Protein AF-A0A9Q0SDM7-F1 (afdb_monomer)

Mean predicted aligned error: 5.32 Å

Solvent-accessible surface area (backbone atoms only — not comparable to full-atom values): 4788 Å² total; per-residue (Å²): 110,70,66,61,49,51,59,37,44,76,70,78,37,51,72,63,51,53,58,60,58,57,54,60,71,79,60,87,87,80,63,65,83,82,60,46,85,44,38,45,71,49,100,82,72,49,75,42,85,70,44,86,88,54,57,69,67,58,49,53,53,48,55,51,52,53,59,63,63,74,75,77,89,130

Foldseek 3Di:
DVVLQVVQVVVVHHPVNSVVVVCVVVDDDDDCVVCVVQWDQDPVRDTDGPNPPDDPVVVVVSSVVNVVVVPPDD

Secondary structure (DSSP, 8-state):
-HHHHHHHHTTT--HHHHHHHHGGGGSS---GGGTGGGEEE-TTS-EEE--TTS-HHHHHHHHHHHHHTTSS--

Radius of gyration: 16.07 Å; Cα contacts (8 Å, |Δi|>4): 32; chains: 1; bounding box: 32×27×43 Å

Nearest PDB structures (foldseek):
  5xym-assembly1_3  TM=3.753E-01  e=2.146E+00  Mycolicibacterium smegmatis MC2 155
  4id8-assembly1_A  TM=3.852E-01  e=5.943E+00  Rhodopseudomonas palustris HaA2

Structure (mmCIF, N/CA/C/O backbone):
data_AF-A0A9Q0SDM7-F1
#
_entry.id   AF-A0A9Q0SDM7-F1
#
loop_
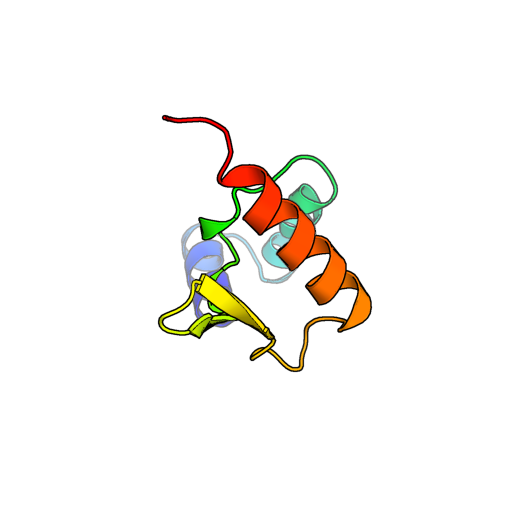_atom_site.group_PDB
_atom_site.id
_atom_site.type_symbol
_atom_site.label_atom_id
_atom_site.label_alt_id
_atom_site.label_comp_id
_atom_site.label_asym_id
_atom_site.label_entity_id
_atom_site.label_seq_id
_atom_site.pdbx_PDB_ins_code
_atom_site.Cartn_x
_atom_site.Cartn_y
_atom_site.Cartn_z
_atom_site.occupancy
_atom_site.B_iso_or_equiv
_atom_site.auth_seq_id
_atom_site.auth_comp_id
_atom_site.auth_asym_id
_atom_site.auth_atom_id
_atom_site.pdbx_PDB_model_num
ATOM 1 N N . MET A 1 1 ? 3.625 -2.458 11.517 1.00 80.88 1 MET A N 1
ATOM 2 C CA . MET A 1 1 ? 2.370 -2.670 12.284 1.00 80.88 1 MET A CA 1
ATOM 3 C C . MET A 1 1 ? 2.281 -1.818 13.553 1.00 80.88 1 MET A C 1
ATOM 5 O O . MET A 1 1 ? 1.291 -1.118 13.692 1.00 80.88 1 MET A O 1
ATOM 9 N N . LYS A 1 2 ? 3.283 -1.817 14.452 1.00 95.56 2 LYS A N 1
ATOM 10 C CA . LYS A 1 2 ? 3.243 -1.030 15.710 1.00 95.56 2 LYS A CA 1
ATOM 11 C C . LYS A 1 2 ? 2.932 0.460 15.509 1.00 95.56 2 LYS A C 1
ATOM 13 O O . LYS A 1 2 ? 2.170 1.032 16.273 1.00 95.56 2 LYS A O 1
ATOM 18 N N . GLU A 1 3 ? 3.477 1.065 14.459 1.00 97.81 3 GLU A N 1
ATOM 19 C CA . GLU A 1 3 ? 3.241 2.476 14.145 1.00 97.81 3 GLU A CA 1
ATOM 20 C C . GLU A 1 3 ? 1.771 2.785 13.825 1.00 97.81 3 GLU A C 1
ATOM 22 O O . GLU A 1 3 ? 1.199 3.686 14.431 1.00 97.81 3 GLU A O 1
ATOM 27 N N . MET A 1 4 ? 1.118 1.984 12.972 1.00 97.44 4 MET A N 1
ATOM 28 C CA . MET A 1 4 ? -0.313 2.159 12.683 1.00 97.44 4 MET A CA 1
ATOM 29 C C . MET A 1 4 ? -1.177 1.978 13.935 1.00 97.44 4 MET A C 1
ATOM 31 O O . MET A 1 4 ? -2.096 2.759 14.159 1.00 97.44 4 MET A O 1
ATOM 35 N N . ILE A 1 5 ? -0.845 1.002 14.790 1.00 98.06 5 ILE A N 1
ATOM 36 C CA . ILE A 1 5 ? -1.553 0.786 16.061 1.00 98.06 5 ILE A CA 1
ATOM 37 C C . ILE A 1 5 ? -1.455 2.030 16.951 1.00 98.06 5 ILE A C 1
ATOM 39 O O . ILE A 1 5 ? -2.466 2.471 17.494 1.00 98.06 5 ILE A O 1
ATOM 43 N N . ASN A 1 6 ? -0.267 2.630 17.069 1.00 98.19 6 ASN A N 1
ATOM 44 C CA . ASN A 1 6 ? -0.066 3.833 17.877 1.00 98.19 6 ASN A CA 1
ATOM 45 C C . ASN A 1 6 ? -0.868 5.027 17.337 1.00 98.19 6 ASN A C 1
ATOM 47 O O . ASN A 1 6 ? -1.505 5.733 18.118 1.00 98.19 6 ASN A O 1
ATOM 51 N N . ILE A 1 7 ? -0.872 5.231 16.015 1.00 98.31 7 ILE A N 1
ATOM 52 C CA . ILE A 1 7 ? -1.626 6.316 15.366 1.00 98.31 7 ILE A CA 1
ATOM 53 C C . ILE A 1 7 ? -3.131 6.161 15.621 1.00 98.31 7 ILE A C 1
ATOM 55 O O . ILE A 1 7 ? -3.792 7.134 15.977 1.00 98.31 7 ILE A O 1
ATOM 59 N N . PHE A 1 8 ? -3.667 4.946 15.483 1.00 98.44 8 PHE A N 1
ATOM 60 C CA . PHE A 1 8 ? -5.089 4.669 15.707 1.00 98.44 8 PHE A CA 1
ATOM 61 C C . PHE A 1 8 ? -5.465 4.784 17.188 1.00 98.44 8 PHE A C 1
ATOM 63 O O . PHE A 1 8 ? -6.445 5.450 17.523 1.00 98.44 8 PHE A O 1
ATOM 70 N N . THR A 1 9 ? -4.630 4.256 18.088 1.00 98.12 9 THR A N 1
ATOM 71 C CA . THR A 1 9 ? -4.842 4.361 19.542 1.00 98.12 9 THR A CA 1
ATOM 72 C C . THR A 1 9 ? -4.850 5.822 19.999 1.00 98.12 9 THR A C 1
ATOM 74 O O . THR A 1 9 ? -5.691 6.214 20.805 1.00 98.12 9 THR A O 1
ATOM 77 N N . ALA A 1 10 ? -3.985 6.670 19.430 1.00 98.44 10 ALA A N 1
ATOM 78 C CA . ALA A 1 10 ? -3.980 8.112 19.694 1.00 98.44 10 ALA A CA 1
ATOM 79 C C . ALA A 1 10 ? -5.270 8.829 19.239 1.00 98.44 10 ALA A C 1
ATOM 81 O O . ALA A 1 10 ? -5.517 9.969 19.634 1.00 98.44 10 ALA A O 1
ATOM 82 N N . LYS A 1 11 ? -6.098 8.173 18.417 1.00 98.25 11 LYS A N 1
ATOM 83 C CA . LYS A 1 11 ? -7.435 8.624 18.001 1.00 98.25 11 LYS A CA 1
ATOM 84 C C . LYS A 1 11 ? -8.573 7.912 18.739 1.00 98.25 11 LYS A C 1
ATOM 86 O O . LYS A 1 11 ? -9.728 8.117 18.385 1.00 98.25 11 LYS A O 1
ATOM 91 N N . GLY A 1 12 ? -8.267 7.112 19.762 1.00 98.50 12 GLY A N 1
ATOM 92 C CA . GLY A 1 12 ? -9.258 6.338 20.513 1.00 98.50 12 GLY A CA 1
ATOM 93 C C . GLY A 1 12 ? -9.787 5.112 19.765 1.00 9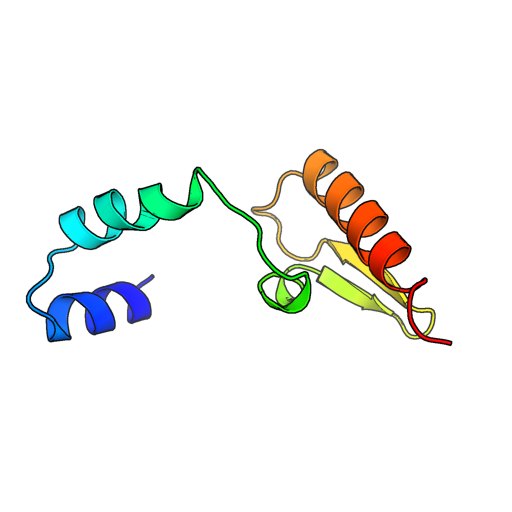8.50 12 GLY A C 1
ATOM 94 O O . GLY A 1 12 ? -10.820 4.579 20.155 1.00 98.50 12 GLY A O 1
ATOM 95 N N . LEU A 1 13 ? -9.100 4.678 18.704 1.00 98.56 13 LEU A N 1
ATOM 96 C CA . LEU A 1 13 ? -9.468 3.513 17.902 1.00 98.56 13 LEU A CA 1
ATOM 97 C C . LEU A 1 13 ? -8.657 2.287 18.331 1.00 98.56 13 LEU A C 1
ATOM 99 O O . LEU A 1 13 ? -7.453 2.374 18.591 1.00 98.56 13 LEU A O 1
ATOM 103 N N . SER A 1 14 ? -9.327 1.142 18.395 1.00 98.19 14 SER A N 1
ATOM 104 C CA . SER A 1 14 ? -8.740 -0.144 18.763 1.00 98.19 14 SER A CA 1
ATOM 105 C C . SER A 1 14 ? -7.964 -0.788 17.604 1.00 98.19 14 SER A C 1
ATOM 107 O O . SER A 1 14 ? -8.014 -0.347 16.454 1.00 98.19 14 SER A O 1
ATOM 109 N N . LEU A 1 15 ? -7.252 -1.885 17.897 1.00 98.00 15 LEU A N 1
ATOM 110 C CA . LEU A 1 15 ? -6.663 -2.733 16.855 1.00 98.00 15 LEU A CA 1
ATOM 111 C C . LEU A 1 15 ? -7.736 -3.287 15.903 1.00 98.00 15 LEU A C 1
ATOM 113 O O . LEU A 1 15 ? -7.475 -3.427 14.711 1.00 98.00 15 LEU A O 1
ATOM 117 N N . GLU A 1 16 ? -8.931 -3.584 16.413 1.00 98.38 16 GLU A N 1
ATOM 118 C CA . GLU A 1 16 ? -10.032 -4.072 15.585 1.00 98.38 16 GLU A CA 1
ATOM 119 C C . GLU A 1 16 ? -10.529 -2.986 14.630 1.00 98.38 16 GLU A C 1
ATOM 121 O O . GLU A 1 16 ? -10.666 -3.246 13.437 1.00 98.38 16 GLU A O 1
ATOM 126 N N . ASP A 1 17 ? -10.658 -1.745 15.105 1.00 98.44 17 ASP A N 1
ATOM 127 C CA . ASP A 1 17 ? -10.997 -0.604 14.249 1.00 98.44 17 ASP A CA 1
ATOM 128 C C . ASP A 1 17 ? -9.946 -0.386 13.152 1.00 98.44 17 ASP A C 1
ATOM 130 O O . ASP A 1 17 ? -10.304 -0.116 12.008 1.00 98.44 17 ASP A O 1
ATOM 134 N N . LEU A 1 18 ? -8.651 -0.549 13.457 1.00 98.25 18 LEU A N 1
ATOM 135 C CA . LEU A 1 18 ? -7.591 -0.500 12.442 1.00 98.25 18 LEU A CA 1
ATOM 136 C C . LEU A 1 18 ? -7.813 -1.552 11.348 1.00 98.25 18 LEU A C 1
ATOM 138 O O . LEU A 1 18 ? -7.719 -1.228 10.163 1.00 98.25 18 LEU A O 1
ATOM 142 N N . VAL A 1 19 ? -8.106 -2.797 11.725 1.00 97.56 19 VAL A N 1
ATOM 143 C CA . VAL A 1 19 ? -8.337 -3.888 10.765 1.00 97.56 19 VAL A CA 1
ATOM 144 C C . VAL A 1 19 ? -9.603 -3.635 9.941 1.00 97.56 19 VAL A C 1
ATOM 146 O O . VAL A 1 19 ? -9.549 -3.714 8.714 1.00 97.56 19 VAL A O 1
ATOM 149 N N . VAL A 1 20 ? -10.713 -3.268 10.590 1.00 98.31 20 VAL A N 1
ATOM 150 C CA . VAL A 1 20 ? -12.000 -2.991 9.932 1.00 98.31 20 VAL A CA 1
ATOM 151 C C . VAL A 1 20 ? -11.879 -1.813 8.963 1.00 98.31 20 VAL A C 1
ATOM 153 O O . VAL A 1 20 ? -12.279 -1.927 7.804 1.00 98.31 20 VAL A O 1
ATOM 156 N N . LEU A 1 21 ? -11.274 -0.701 9.390 1.00 97.88 21 LEU A N 1
ATOM 157 C CA . LEU A 1 21 ? -11.130 0.497 8.557 1.00 97.88 21 LEU A CA 1
ATOM 158 C C . LEU A 1 21 ? -10.114 0.315 7.425 1.00 97.88 21 LEU A C 1
ATOM 160 O O . LEU A 1 21 ? -10.289 0.901 6.358 1.00 97.88 21 LEU A O 1
ATOM 164 N N . SER A 1 22 ? -9.106 -0.547 7.596 1.00 97.69 22 SER A N 1
ATOM 165 C CA . SER A 1 22 ? -8.196 -0.922 6.500 1.00 97.69 22 SER A CA 1
ATOM 166 C C . SER A 1 22 ? -8.926 -1.608 5.338 1.00 97.69 22 SER A C 1
ATOM 168 O O . SER A 1 22 ? -8.450 -1.563 4.203 1.00 97.69 22 SER A O 1
ATOM 170 N N . GLY A 1 23 ? -10.112 -2.178 5.584 1.00 97.81 23 GLY A N 1
ATOM 171 C CA . GLY A 1 23 ? -10.993 -2.711 4.544 1.00 97.81 23 GLY A CA 1
ATOM 172 C C . GLY A 1 23 ? -11.438 -1.674 3.505 1.00 97.81 23 GLY A C 1
ATOM 173 O O . GLY A 1 23 ? -11.788 -2.057 2.387 1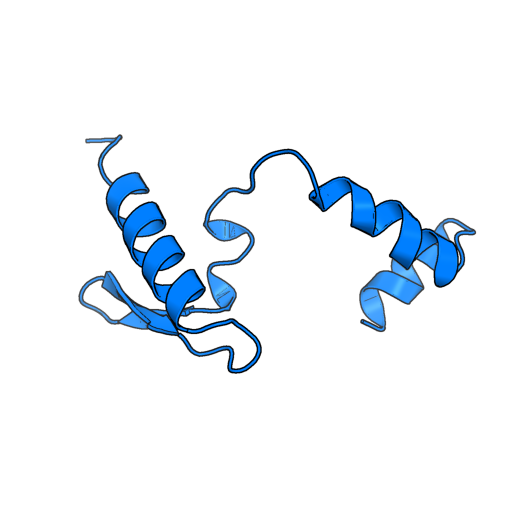.00 97.81 23 GLY A O 1
ATOM 174 N N . ALA A 1 24 ? -11.353 -0.370 3.807 1.00 97.56 24 ALA A N 1
ATOM 175 C CA . ALA A 1 24 ? -11.636 0.702 2.849 1.00 97.56 24 ALA A CA 1
ATOM 176 C C . ALA A 1 24 ? -10.764 0.627 1.579 1.00 97.56 24 ALA A C 1
ATOM 178 O O . ALA A 1 24 ? -11.195 1.075 0.520 1.00 97.56 24 ALA A O 1
ATOM 179 N N . HIS A 1 25 ? -9.586 -0.007 1.647 1.00 96.31 25 HIS A N 1
ATOM 180 C CA . HIS A 1 25 ? -8.716 -0.243 0.488 1.00 96.31 25 HIS A CA 1
ATOM 181 C C . HIS A 1 25 ? -9.252 -1.284 -0.516 1.00 96.31 25 HIS A C 1
ATOM 183 O O . HIS A 1 25 ? -8.617 -1.521 -1.540 1.00 96.31 25 HIS A O 1
ATOM 189 N N . THR A 1 26 ? -10.412 -1.900 -0.263 1.00 97.06 26 THR A N 1
ATOM 190 C CA . THR A 1 26 ? -11.072 -2.820 -1.213 1.00 97.06 26 THR A CA 1
ATOM 191 C C . THR A 1 26 ? -11.526 -2.111 -2.497 1.00 97.06 26 THR A C 1
ATOM 193 O O . THR A 1 26 ? -11.672 -2.748 -3.538 1.00 97.06 26 THR A O 1
ATOM 196 N N . ILE A 1 27 ? -11.748 -0.795 -2.438 1.00 95.62 27 ILE A N 1
ATOM 197 C CA . ILE A 1 27 ? -12.139 0.035 -3.582 1.00 95.62 27 ILE A CA 1
ATOM 198 C C . ILE A 1 27 ? -11.174 1.212 -3.754 1.00 95.62 27 ILE A C 1
ATO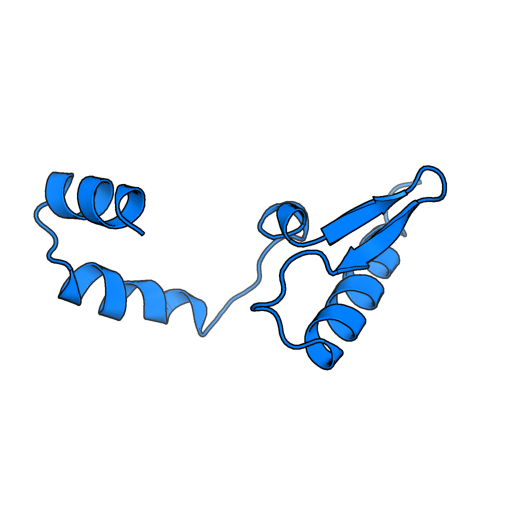M 200 O O . ILE A 1 27 ? -10.570 1.684 -2.793 1.00 95.62 27 ILE A O 1
ATOM 204 N N . GLY A 1 28 ? -11.065 1.719 -4.983 1.00 94.56 28 GLY A N 1
ATOM 205 C CA . GLY A 1 28 ? -10.223 2.868 -5.322 1.00 94.56 28 GLY A CA 1
ATOM 206 C C . GLY A 1 28 ? -8.921 2.487 -6.029 1.00 94.56 28 GLY A C 1
ATOM 207 O O . GLY A 1 28 ? -8.789 1.404 -6.594 1.00 94.56 28 GLY A O 1
ATOM 208 N N . SER A 1 29 ? -7.971 3.420 -6.042 1.00 94.75 29 SER A N 1
ATOM 209 C CA . SER A 1 29 ? -6.678 3.284 -6.721 1.00 94.75 29 SER A CA 1
ATOM 210 C C . SER A 1 29 ? -5.576 3.969 -5.920 1.00 94.75 29 SER A C 1
ATOM 212 O O . SER A 1 29 ? -5.833 4.972 -5.257 1.00 94.75 29 SER A O 1
ATOM 214 N N . ALA A 1 30 ? -4.343 3.483 -6.046 1.00 93.81 30 ALA A N 1
ATOM 215 C CA . ALA A 1 30 ? -3.163 4.100 -5.454 1.00 93.81 30 ALA A CA 1
ATOM 216 C C . ALA A 1 30 ? -2.165 4.506 -6.543 1.00 93.81 30 ALA A C 1
ATOM 218 O O . ALA A 1 30 ? -2.026 3.827 -7.560 1.00 93.81 30 ALA A O 1
ATOM 219 N N . HIS A 1 31 ? -1.452 5.606 -6.312 1.00 93.81 31 HIS A N 1
ATOM 220 C CA . HIS A 1 31 ? -0.324 5.991 -7.152 1.00 93.81 31 HIS A CA 1
ATOM 221 C C . HIS A 1 31 ? 0.861 5.041 -6.920 1.00 93.81 31 HIS A C 1
ATOM 223 O O . HIS A 1 31 ? 1.050 4.564 -5.801 1.00 93.81 31 HIS A O 1
ATOM 229 N N . CYS A 1 32 ? 1.687 4.802 -7.944 1.00 93.38 32 CYS A N 1
ATOM 230 C CA . CYS A 1 32 ? 2.821 3.868 -7.882 1.00 93.38 32 CYS A CA 1
ATOM 231 C C . CYS A 1 32 ? 3.769 4.160 -6.708 1.00 93.38 32 CYS A C 1
ATOM 233 O O . CYS A 1 32 ? 4.249 3.243 -6.050 1.00 93.38 32 CYS A O 1
ATOM 235 N N . SER A 1 33 ? 3.975 5.444 -6.397 1.00 92.88 33 SER A N 1
ATOM 236 C CA . SER A 1 33 ? 4.829 5.896 -5.292 1.00 92.88 33 SER A CA 1
ATOM 237 C C . SER A 1 33 ? 4.379 5.419 -3.907 1.00 92.88 33 SER A C 1
ATOM 239 O O . SER A 1 33 ? 5.169 5.465 -2.973 1.00 92.88 33 SER A O 1
ATOM 241 N N . ALA A 1 34 ? 3.123 4.990 -3.746 1.00 94.88 34 ALA A N 1
ATOM 242 C CA . ALA A 1 34 ? 2.615 4.485 -2.471 1.00 94.88 34 ALA A CA 1
ATOM 243 C C . ALA A 1 34 ? 3.097 3.058 -2.147 1.00 94.88 34 ALA A C 1
ATOM 245 O O . ALA A 1 34 ? 2.906 2.605 -1.023 1.00 94.88 34 ALA A O 1
ATOM 246 N N . PHE A 1 35 ? 3.667 2.342 -3.122 1.00 94.81 35 PHE A N 1
ATOM 247 C CA . PHE A 1 35 ? 4.109 0.951 -2.965 1.00 94.81 35 PHE A CA 1
ATOM 248 C C . PHE A 1 35 ? 5.370 0.610 -3.778 1.00 94.81 35 PHE A C 1
ATOM 250 O O . PHE A 1 35 ? 5.715 -0.564 -3.929 1.00 94.81 35 PHE A O 1
ATOM 257 N N . SER A 1 36 ? 6.053 1.614 -4.336 1.00 94.12 36 SER A N 1
ATOM 258 C CA . SER A 1 36 ? 7.277 1.437 -5.127 1.00 94.12 36 SER A CA 1
ATOM 259 C C . SER A 1 36 ? 8.475 1.003 -4.284 1.00 94.12 36 SER A C 1
ATOM 261 O O . SER A 1 36 ? 9.395 0.397 -4.813 1.00 94.12 36 SER A O 1
ATOM 263 N N . ASP A 1 37 ? 8.448 1.263 -2.976 1.00 95.75 37 ASP A N 1
ATOM 264 C CA . ASP A 1 37 ? 9.446 0.816 -1.994 1.00 95.75 37 ASP A CA 1
ATOM 265 C C . ASP A 1 37 ? 9.545 -0.713 -1.877 1.00 95.75 37 ASP A C 1
ATOM 267 O O . ASP A 1 37 ? 10.545 -1.243 -1.399 1.00 95.75 37 ASP A O 1
ATOM 271 N N . ARG A 1 38 ? 8.530 -1.432 -2.362 1.00 97.25 38 ARG A N 1
ATOM 272 C CA . ARG A 1 38 ? 8.509 -2.899 -2.450 1.00 97.25 38 ARG A CA 1
ATOM 273 C C . ARG A 1 38 ? 9.331 -3.444 -3.622 1.00 97.25 38 ARG A C 1
ATOM 275 O O . ARG A 1 38 ? 9.494 -4.662 -3.746 1.00 97.25 38 ARG A O 1
ATOM 282 N N . PHE A 1 39 ? 9.843 -2.557 -4.473 1.00 95.88 39 PHE A N 1
ATOM 283 C CA . PHE A 1 39 ? 10.659 -2.860 -5.641 1.00 95.88 39 PHE A CA 1
ATOM 284 C C . PHE A 1 39 ? 12.001 -2.125 -5.558 1.00 95.88 39 PHE A C 1
ATOM 286 O O . PHE A 1 39 ? 12.117 -1.063 -4.951 1.00 95.88 39 PHE A O 1
ATOM 293 N N . GLN A 1 40 ? 13.020 -2.682 -6.203 1.00 95.50 40 GLN A N 1
ATOM 294 C CA . GLN A 1 40 ? 14.289 -2.003 -6.437 1.00 95.50 40 GLN A CA 1
ATOM 295 C C . GLN A 1 40 ? 14.406 -1.638 -7.914 1.00 95.50 40 GLN A C 1
A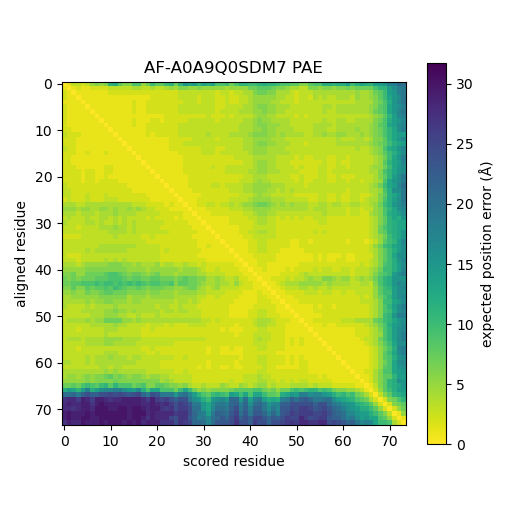TOM 297 O O . GLN A 1 40 ? 14.171 -2.475 -8.782 1.00 95.50 40 GLN A O 1
ATOM 302 N N . GLU A 1 41 ? 14.780 -0.392 -8.190 1.00 92.12 41 GLU A N 1
ATOM 303 C CA . GLU A 1 41 ? 15.044 0.107 -9.537 1.00 92.12 41 GLU A CA 1
ATOM 304 C C . GLU A 1 41 ? 16.555 0.140 -9.792 1.00 92.12 41 GLU A C 1
ATOM 306 O O . GLU A 1 41 ? 17.322 0.661 -8.976 1.00 92.12 41 GLU A O 1
ATOM 311 N N . ASP A 1 42 ? 16.997 -0.447 -10.904 1.00 91.75 42 ASP A N 1
ATOM 312 C CA . ASP A 1 42 ? 18.392 -0.359 -11.335 1.00 91.75 42 ASP A CA 1
ATOM 313 C C . ASP A 1 42 ? 18.675 0.924 -12.139 1.00 91.75 42 ASP A C 1
ATOM 315 O O . ASP A 1 42 ? 17.783 1.690 -12.495 1.00 91.75 42 ASP A O 1
ATOM 319 N N . SER A 1 43 ? 19.943 1.162 -12.485 1.00 91.19 43 SER A N 1
ATOM 320 C CA . SER A 1 43 ? 20.345 2.351 -13.257 1.00 91.19 43 SER A CA 1
ATOM 321 C C . SER A 1 43 ? 19.750 2.431 -14.672 1.00 91.19 43 SER A C 1
ATOM 323 O O . SER A 1 43 ? 19.962 3.427 -15.359 1.00 91.19 43 SER A O 1
ATOM 325 N N . LYS A 1 44 ? 19.065 1.382 -15.141 1.00 88.31 44 LYS A N 1
ATOM 326 C CA . LYS A 1 44 ? 18.390 1.316 -16.443 1.00 88.31 44 LYS A CA 1
ATOM 327 C C . LYS A 1 44 ? 16.866 1.417 -16.305 1.00 88.31 44 LYS A C 1
ATOM 329 O O . LYS A 1 44 ? 16.172 1.227 -17.303 1.00 88.31 44 LYS A O 1
ATOM 334 N N . GLY A 1 45 ? 16.352 1.691 -15.105 1.00 86.06 45 GLY A N 1
ATOM 335 C CA . GLY A 1 45 ? 14.920 1.793 -14.828 1.00 86.06 45 GLY A CA 1
ATOM 336 C C . GLY A 1 45 ? 14.209 0.444 -14.730 1.00 86.06 45 GLY A C 1
ATOM 337 O O . GLY A 1 45 ? 12.982 0.374 -14.822 1.00 86.06 45 GLY A O 1
ATOM 338 N N . LYS A 1 46 ? 14.952 -0.661 -14.595 1.00 89.44 46 LYS A N 1
ATOM 339 C CA . LYS A 1 46 ? 14.355 -1.988 -14.451 1.00 89.44 46 LYS A CA 1
ATOM 340 C C . LYS A 1 46 ? 13.994 -2.231 -12.992 1.00 89.44 46 LYS A C 1
ATOM 342 O O . LYS A 1 46 ? 14.859 -2.188 -12.120 1.00 89.44 46 LYS A O 1
ATOM 347 N N . LEU A 1 47 ? 12.729 -2.571 -12.764 1.00 92.62 47 LEU A N 1
ATOM 348 C CA . LEU A 1 47 ? 12.224 -2.967 -11.457 1.00 92.62 47 LEU A CA 1
ATOM 349 C C . LEU A 1 47 ? 12.491 -4.451 -11.177 1.00 92.62 47 LEU A C 1
ATOM 351 O O . LEU A 1 47 ? 12.336 -5.313 -12.050 1.00 92.62 47 LEU A O 1
ATOM 355 N N . THR A 1 48 ? 12.863 -4.747 -9.937 1.00 94.69 48 THR A N 1
ATOM 356 C CA . THR A 1 48 ? 12.933 -6.096 -9.373 1.00 94.69 48 THR A CA 1
ATOM 357 C C . THR A 1 48 ? 12.155 -6.141 -8.063 1.00 94.69 48 THR A C 1
ATOM 359 O O . THR A 1 48 ? 12.192 -5.204 -7.267 1.00 94.69 48 THR A O 1
ATOM 362 N N . LEU A 1 49 ? 11.414 -7.226 -7.835 1.00 96.56 49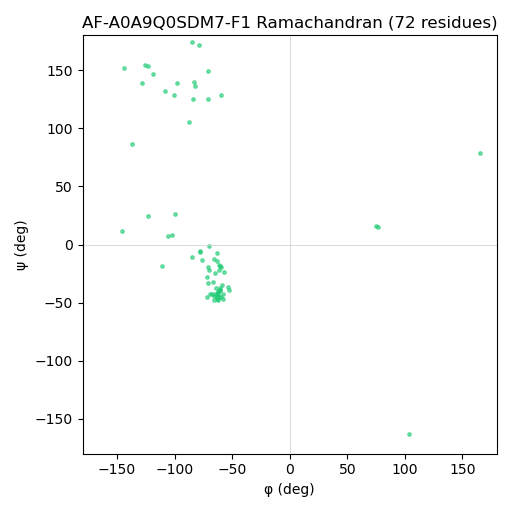 LEU A N 1
ATOM 363 C CA . LEU A 1 49 ? 10.695 -7.418 -6.578 1.00 96.56 49 LEU A CA 1
ATOM 364 C C . LEU A 1 49 ? 11.691 -7.709 -5.449 1.00 96.56 49 LEU A C 1
ATOM 366 O O . LEU A 1 49 ? 12.461 -8.665 -5.552 1.00 96.56 49 LEU A O 1
ATOM 370 N N . ILE A 1 50 ? 11.642 -6.921 -4.372 1.00 97.50 50 ILE A N 1
ATOM 371 C CA . ILE A 1 50 ? 12.458 -7.145 -3.164 1.00 97.50 50 ILE A CA 1
ATOM 372 C C . ILE A 1 50 ? 11.626 -7.589 -1.957 1.00 97.50 50 ILE A C 1
ATOM 374 O O . ILE A 1 50 ? 12.165 -8.166 -1.013 1.00 97.50 50 ILE A O 1
ATOM 378 N N . ASP A 1 51 ? 10.314 -7.358 -1.989 1.00 97.19 51 ASP A N 1
ATOM 379 C CA . ASP A 1 51 ? 9.397 -7.797 -0.944 1.00 97.19 51 ASP A CA 1
ATOM 380 C C . ASP A 1 51 ? 8.886 -9.222 -1.205 1.00 97.19 51 ASP A C 1
ATOM 382 O O . ASP A 1 51 ? 8.000 -9.447 -2.031 1.00 97.19 51 ASP A O 1
ATOM 386 N N . ALA A 1 52 ? 9.409 -10.186 -0.444 1.00 96.69 52 ALA A N 1
ATOM 387 C CA . ALA A 1 52 ? 9.019 -11.595 -0.517 1.00 96.69 52 ALA A CA 1
ATOM 388 C C . ALA A 1 52 ? 7.563 -11.875 -0.091 1.00 96.69 52 ALA A C 1
ATOM 390 O O . ALA A 1 52 ? 7.069 -12.980 -0.313 1.00 96.69 52 ALA A O 1
ATOM 391 N N . SER A 1 53 ? 6.876 -10.912 0.533 1.00 97.62 53 SER A N 1
ATOM 392 C CA . SER A 1 53 ? 5.458 -11.040 0.890 1.00 97.62 53 SER A CA 1
ATOM 393 C C . SER A 1 53 ? 4.506 -10.669 -0.251 1.00 97.62 53 SER A C 1
ATOM 395 O O . SER A 1 53 ? 3.304 -10.918 -0.145 1.00 97.62 53 SER A O 1
ATOM 397 N N . LEU A 1 54 ? 5.009 -10.072 -1.341 1.00 97.50 54 LEU A N 1
ATOM 398 C CA . LEU A 1 54 ? 4.207 -9.815 -2.534 1.00 97.50 54 LEU A CA 1
ATOM 399 C C . LEU A 1 54 ? 4.132 -11.058 -3.415 1.00 97.50 54 LEU A C 1
ATOM 401 O O . LEU A 1 54 ? 5.149 -11.687 -3.699 1.00 97.50 54 LEU A O 1
ATOM 405 N N . ASP A 1 55 ? 2.939 -11.362 -3.922 1.00 98.00 55 ASP A N 1
ATOM 406 C CA . ASP A 1 55 ? 2.788 -12.371 -4.965 1.00 98.00 55 ASP A CA 1
ATOM 407 C C . ASP A 1 55 ? 3.589 -11.982 -6.219 1.00 98.00 55 ASP A C 1
ATOM 409 O O . ASP A 1 55 ? 3.468 -10.869 -6.737 1.00 98.00 55 ASP A O 1
ATOM 413 N N . GLY A 1 56 ? 4.408 -12.911 -6.714 1.00 96.94 56 GLY A N 1
ATOM 414 C CA . GLY A 1 56 ? 5.318 -12.650 -7.828 1.00 96.94 56 GLY A CA 1
ATOM 415 C C . GLY A 1 56 ? 4.604 -12.376 -9.153 1.00 96.94 56 GLY A C 1
ATOM 416 O O . GLY A 1 56 ? 5.090 -11.571 -9.949 1.00 96.94 56 GLY A O 1
ATOM 417 N N . ASN A 1 57 ? 3.441 -12.989 -9.394 1.00 97.19 57 ASN A N 1
ATOM 418 C CA . ASN A 1 57 ? 2.673 -12.738 -10.615 1.00 97.19 57 ASN A CA 1
ATOM 419 C C . ASN A 1 57 ? 2.052 -11.342 -10.568 1.00 97.19 57 ASN A C 1
ATOM 421 O O . ASN A 1 57 ? 2.201 -10.570 -11.516 1.00 97.19 57 ASN A O 1
ATOM 425 N N . TYR A 1 58 ? 1.454 -10.978 -9.435 1.00 96.69 58 TYR A N 1
ATOM 426 C CA . TYR A 1 58 ? 0.895 -9.645 -9.245 1.00 96.69 58 TYR A CA 1
ATOM 427 C C . TYR A 1 58 ? 1.976 -8.554 -9.280 1.00 96.69 58 TYR A C 1
ATOM 429 O O . TYR A 1 58 ? 1.774 -7.495 -9.872 1.00 96.69 58 TYR A O 1
ATOM 437 N N . ALA A 1 59 ? 3.164 -8.821 -8.733 1.00 96.62 59 ALA A N 1
ATOM 438 C CA . ALA 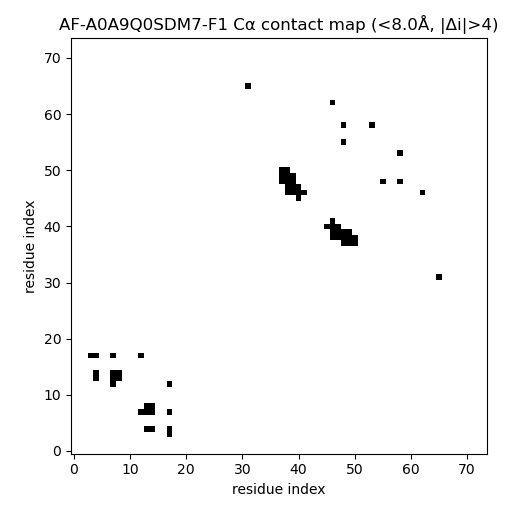A 1 59 ? 4.310 -7.925 -8.851 1.00 96.62 59 ALA A CA 1
ATOM 439 C C . ALA A 1 59 ? 4.682 -7.651 -10.319 1.00 96.62 59 ALA A C 1
ATOM 441 O O . ALA A 1 59 ? 4.924 -6.500 -10.682 1.00 96.62 59 ALA A O 1
ATOM 442 N N . ASN A 1 60 ? 4.679 -8.679 -11.177 1.00 94.88 60 ASN A N 1
ATOM 443 C CA . ASN A 1 60 ? 4.933 -8.517 -12.611 1.00 94.88 60 ASN A CA 1
ATOM 444 C C . ASN A 1 60 ? 3.877 -7.633 -13.291 1.00 94.88 60 ASN A C 1
ATOM 446 O O . ASN A 1 60 ? 4.233 -6.773 -14.098 1.00 94.88 60 ASN A O 1
ATOM 450 N N . GLU A 1 61 ? 2.600 -7.792 -12.938 1.00 94.69 61 GLU A N 1
ATOM 451 C CA . GLU A 1 61 ? 1.528 -6.921 -13.438 1.00 94.69 61 GLU A CA 1
ATOM 452 C C . GLU A 1 61 ? 1.719 -5.465 -12.999 1.00 94.69 61 GLU A C 1
ATOM 454 O O . GLU A 1 61 ? 1.559 -4.542 -13.803 1.00 94.69 61 GLU A O 1
ATOM 459 N N . LEU A 1 62 ? 2.091 -5.244 -11.734 1.00 94.44 62 LEU A N 1
ATOM 460 C CA . LEU A 1 62 ? 2.366 -3.908 -11.213 1.00 94.44 62 LEU A CA 1
ATOM 461 C C . LEU A 1 62 ? 3.555 -3.263 -11.934 1.00 94.44 62 LEU A C 1
ATOM 463 O O . LEU A 1 62 ? 3.428 -2.124 -12.369 1.00 94.44 62 LEU A O 1
ATOM 467 N N . MET A 1 63 ? 4.664 -3.980 -12.147 1.00 92.19 63 MET A N 1
ATOM 468 C CA . MET A 1 63 ? 5.835 -3.449 -12.866 1.00 92.19 63 MET A CA 1
ATOM 469 C C . MET A 1 63 ? 5.502 -3.033 -14.310 1.00 92.19 63 MET A C 1
ATOM 471 O O . MET A 1 63 ? 5.978 -1.998 -14.788 1.00 92.19 63 MET A O 1
ATOM 475 N N . GLN A 1 64 ? 4.639 -3.785 -15.001 1.00 90.75 64 GLN A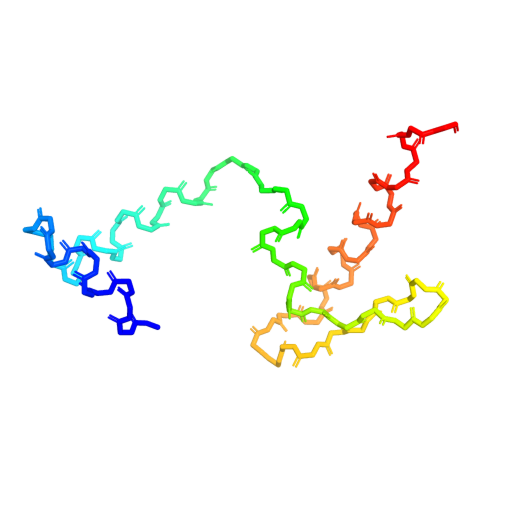 N 1
ATOM 476 C CA . GLN A 1 64 ? 4.145 -3.398 -16.329 1.00 90.75 64 GLN A CA 1
ATOM 477 C C . GLN A 1 64 ? 3.276 -2.135 -16.268 1.00 90.75 64 GLN A C 1
ATOM 479 O O . GLN A 1 64 ? 3.462 -1.213 -17.060 1.00 90.75 64 GLN A O 1
ATOM 484 N N . LYS A 1 65 ? 2.367 -2.046 -15.290 1.00 90.19 65 LYS A N 1
ATOM 485 C CA . LYS A 1 65 ? 1.512 -0.862 -15.115 1.00 90.19 65 LYS A CA 1
ATOM 486 C C . LYS A 1 65 ? 2.319 0.386 -1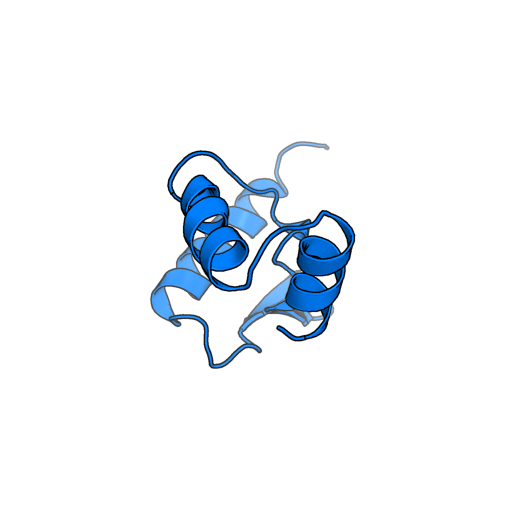4.748 1.00 90.19 65 LYS A C 1
ATOM 488 O O . LYS A 1 65 ? 2.086 1.447 -15.323 1.00 90.19 65 LYS A O 1
ATOM 493 N N . MET A 1 66 ? 3.302 0.257 -13.857 1.00 86.12 66 MET A N 1
ATOM 494 C CA . MET A 1 66 ? 4.189 1.354 -13.455 1.00 86.12 66 MET A CA 1
ATOM 495 C C . MET A 1 66 ? 5.020 1.888 -14.626 1.00 86.12 66 MET A C 1
ATOM 497 O O . MET A 1 66 ? 5.144 3.099 -14.776 1.00 86.12 66 MET A O 1
ATOM 501 N N . SER A 1 67 ? 5.540 1.005 -15.486 1.00 75.19 67 SER A N 1
ATOM 502 C CA . SER A 1 67 ? 6.311 1.403 -16.675 1.00 75.19 67 SER A CA 1
ATOM 503 C C . SER A 1 67 ? 5.437 2.034 -17.763 1.00 75.19 67 SER A C 1
ATOM 505 O O . SER A 1 67 ? 5.862 2.990 -18.409 1.00 75.19 67 SER A O 1
ATOM 507 N N . SER A 1 68 ? 4.183 1.591 -17.909 1.00 64.56 68 SER A N 1
ATOM 508 C CA . SER A 1 68 ? 3.203 2.252 -18.788 1.00 64.56 68 SER A CA 1
ATOM 509 C C . SER A 1 68 ? 2.713 3.612 -18.261 1.00 64.56 68 SER A C 1
ATOM 511 O O . SER A 1 68 ? 2.239 4.439 -19.036 1.00 64.56 68 SER A O 1
ATOM 513 N N . GLY A 1 69 ? 2.880 3.878 -16.960 1.00 52.91 69 GLY A N 1
ATOM 514 C CA . GLY A 1 69 ? 2.615 5.175 -16.328 1.00 52.91 69 GLY A CA 1
ATOM 515 C C . GLY A 1 69 ? 3.713 6.224 -16.547 1.00 52.91 69 GLY A C 1
ATOM 516 O O . GLY A 1 69 ? 3.515 7.379 -16.184 1.00 52.91 69 GLY A O 1
ATOM 517 N N . MET A 1 70 ? 4.834 5.851 -17.176 1.00 45.75 70 MET A N 1
ATOM 518 C CA . MET A 1 70 ? 5.932 6.748 -17.567 1.00 45.75 70 MET A CA 1
ATOM 519 C C . MET A 1 70 ? 5.867 7.138 -19.062 1.00 45.75 70 MET A C 1
ATOM 521 O O . MET A 1 70 ? 6.889 7.417 -19.681 1.00 45.75 70 MET A O 1
ATOM 525 N N . GLN A 1 71 ? 4.675 7.121 -19.677 1.00 42.59 71 GLN A N 1
ATOM 526 C CA . GLN A 1 71 ? 4.440 7.579 -21.062 1.00 42.59 71 GLN A CA 1
ATOM 527 C C . GLN A 1 71 ? 3.384 8.688 -21.177 1.00 42.59 71 GLN A C 1
ATOM 529 O O . GLN A 1 71 ? 2.809 8.917 -22.237 1.00 42.59 71 GLN A O 1
ATOM 534 N N . ALA A 1 72 ? 3.168 9.442 -20.103 1.00 38.84 72 ALA A N 1
ATOM 535 C CA . ALA A 1 72 ? 2.478 10.721 -20.173 1.00 38.84 72 ALA A CA 1
ATOM 536 C C . ALA A 1 72 ? 3.223 11.724 -19.292 1.00 38.84 72 ALA A C 1
ATOM 538 O O . ALA A 1 72 ? 2.943 11.827 -18.105 1.00 38.84 72 ALA A O 1
ATOM 539 N N . ILE A 1 73 ? 4.238 12.357 -19.884 1.00 35.69 73 ILE A N 1
ATOM 540 C CA . ILE A 1 73 ? 4.646 13.776 -19.834 1.00 35.69 73 ILE A CA 1
ATOM 541 C C . ILE A 1 73 ? 6.083 13.809 -20.392 1.00 35.69 73 ILE A C 1
ATOM 543 O O . ILE A 1 73 ? 7.055 13.804 -19.642 1.00 35.69 73 ILE A O 1
ATOM 547 N N . GLN A 1 74 ? 6.195 13.750 -21.720 1.00 37.75 74 GLN A N 1
ATOM 548 C CA . GLN A 1 74 ? 7.025 14.600 -22.589 1.00 37.75 74 GLN A CA 1
ATOM 549 C C . GLN A 1 74 ? 6.821 14.177 -24.043 1.00 37.75 74 GLN A C 1
ATOM 551 O O . GLN A 1 74 ? 6.815 12.956 -24.308 1.00 37.75 74 GLN A O 1
#

Organism: Salix viminalis (NCBI:txid40686)

Sequence (74 aa):
MKEMINIFTAKGLSLEDLVVLSGAHTIGSAHCSAFSDRFQEDSKGKLTLIDASLDGNYANELMQKMSSGMQAIQ

InterPro domains:
  IPR000823 Plant peroxidase [PTHR31517] (1-68)
  IPR002016 Haem peroxidase [PF00141] (2-66)
  IPR002016 Haem peroxidase [PS50873] (1-74)
  IPR010255 Haem peroxidase superfamily [SSF48113] (3-65)
  IPR019793 Peroxidases heam-ligand binding site [PS00435] (17-27)

pLDDT: mean 90.35, std 15.35, range [35.69, 98.56]